Protein AF-A0A4V3XJT4-F1 (afdb_monomer_lite)

Organism: NCBI:txid2499833

Sequence (44 aa):
MADHKHGEMDIRDQEKTFEGFMNFTQWSIIAILLFLIFLAVFAT

InterPro domains:
  IPR012422 Cytochrome c oxidase, subunit IV, bacterial aa3 type [PF07835] (4-42)
  IPR036596 Bacterial aa3 type cytochrome c oxidase subunit IV superfamily [G3DSA:1.20.5.160] (2-43)
  IPR036596 Bacterial aa3 type cytochrome c oxidase subunit IV superfamily [SSF81469] (2-43)

pLDDT: mean 93.56, std 9.86, range [56.88, 98.69]

Radius of gyration: 20.02 Å; chains: 1; bounding box: 45×13×51 Å

Structure (mmCIF, N/CA/C/O backbone):
data_AF-A0A4V3XJT4-F1
#
_entry.id   AF-A0A4V3XJT4-F1
#
loop_
_atom_site.group_PDB
_atom_site.id
_atom_site.type_symbol
_atom_site.label_atom_id
_atom_site.label_alt_id
_atom_site.label_comp_id
_atom_site.label_asym_id
_atom_site.label_entity_id
_atom_site.label_seq_id
_atom_site.pdbx_PDB_ins_code
_atom_site.Cartn_x
_atom_site.Cartn_y
_atom_site.Cartn_z
_atom_site.occupancy
_atom_site.B_iso_or_equiv
_atom_site.auth_seq_id
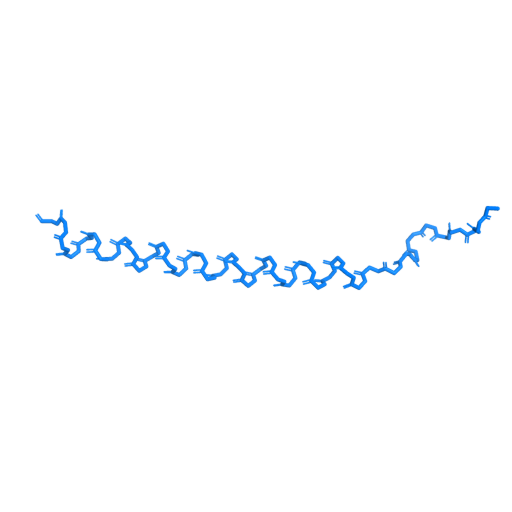_atom_site.auth_comp_id
_atom_site.auth_asym_id
_atom_site.auth_atom_id
_atom_site.pdbx_PDB_model_num
ATOM 1 N N . MET A 1 1 ? -30.930 5.959 25.436 1.00 56.88 1 MET A N 1
ATOM 2 C CA . MET A 1 1 ? -29.823 6.184 24.486 1.00 56.88 1 MET A CA 1
ATOM 3 C C . MET A 1 1 ? -28.617 5.570 25.160 1.00 56.88 1 MET A C 1
ATOM 5 O O . MET A 1 1 ? -28.408 5.913 26.311 1.00 56.88 1 MET A O 1
ATOM 9 N N . ALA A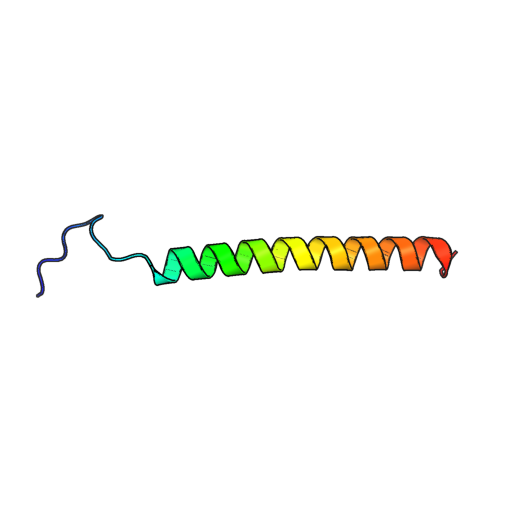 1 2 ? -27.976 4.558 24.571 1.00 69.81 2 ALA A N 1
ATOM 10 C CA . ALA A 1 2 ? -26.868 3.875 25.239 1.00 69.81 2 ALA A CA 1
ATOM 11 C C . ALA A 1 2 ? -25.794 4.915 25.590 1.00 69.81 2 ALA A C 1
ATOM 13 O O . ALA A 1 2 ? -25.351 5.633 24.694 1.00 69.81 2 ALA A O 1
ATOM 14 N N . ASP A 1 3 ? -25.458 5.044 26.875 1.00 70.19 3 ASP A N 1
ATOM 15 C CA . ASP A 1 3 ? -24.467 5.999 27.367 1.00 70.19 3 ASP A CA 1
ATOM 16 C C . ASP A 1 3 ? -23.094 5.627 26.801 1.00 70.19 3 ASP A C 1
ATOM 18 O O . ASP A 1 3 ? -22.355 4.813 27.350 1.00 70.19 3 ASP A O 1
ATOM 22 N N . HIS A 1 4 ? -22.775 6.175 25.633 1.00 78.75 4 HIS A N 1
ATOM 23 C CA . HIS A 1 4 ? -21.479 6.007 25.009 1.00 78.75 4 HIS A CA 1
ATOM 24 C C . HIS A 1 4 ? -20.500 6.995 25.645 1.00 78.75 4 HIS A C 1
ATOM 26 O O . HIS A 1 4 ? -20.628 8.210 25.468 1.00 78.75 4 HIS A O 1
ATOM 32 N N . LYS A 1 5 ? -19.514 6.484 26.390 1.00 86.88 5 LYS A N 1
ATOM 33 C CA . LYS A 1 5 ? -18.435 7.313 26.923 1.00 86.88 5 LYS A CA 1
ATOM 34 C C . LYS A 1 5 ? -17.473 7.674 25.795 1.00 86.88 5 LYS A C 1
ATOM 36 O O . LYS A 1 5 ? -16.895 6.809 25.139 1.00 86.88 5 LYS A O 1
ATOM 41 N N . HIS A 1 6 ? -17.316 8.975 25.574 1.00 89.06 6 HIS A N 1
ATOM 42 C CA . HIS A 1 6 ? -16.406 9.500 24.565 1.00 89.06 6 HIS A CA 1
ATOM 43 C C . HIS A 1 6 ? -14.986 8.948 24.771 1.00 89.06 6 HIS A C 1
ATOM 45 O O . HIS A 1 6 ? -14.459 8.993 25.882 1.00 89.06 6 HIS A O 1
ATOM 51 N N . GLY A 1 7 ? -14.382 8.434 23.698 1.00 89.88 7 GLY A N 1
ATOM 52 C CA . GLY A 1 7 ? -13.034 7.855 23.713 1.00 89.88 7 GLY A CA 1
ATOM 53 C C . GLY A 1 7 ? -12.964 6.367 24.071 1.00 89.88 7 GLY A C 1
ATOM 54 O O . GLY A 1 7 ? -11.905 5.775 23.921 1.00 89.88 7 GLY A O 1
ATOM 55 N N . GLU A 1 8 ? -14.074 5.744 24.476 1.00 92.69 8 GLU A N 1
ATOM 56 C CA . GLU A 1 8 ? -14.146 4.299 24.760 1.00 92.69 8 GLU A CA 1
ATOM 57 C C . GLU A 1 8 ? -14.840 3.520 23.632 1.00 92.69 8 GLU A C 1
ATOM 59 O O . GLU A 1 8 ? -15.324 2.405 23.823 1.00 92.69 8 GLU A O 1
ATOM 64 N N . MET A 1 9 ? -14.925 4.119 22.441 1.00 93.06 9 MET A N 1
ATOM 65 C CA . MET A 1 9 ? -15.436 3.429 21.262 1.00 93.06 9 MET A CA 1
ATOM 66 C C . MET A 1 9 ? -14.462 2.332 20.855 1.00 93.06 9 MET A C 1
ATOM 68 O O . MET A 1 9 ? -13.263 2.570 20.749 1.00 93.06 9 MET A O 1
ATOM 72 N N . ASP A 1 10 ? -14.991 1.147 20.587 1.00 95.00 10 ASP A N 1
ATOM 73 C CA . ASP A 1 10 ? -14.230 0.086 19.946 1.00 95.00 10 ASP A CA 1
ATOM 74 C C . ASP A 1 10 ? -13.796 0.529 18.541 1.00 95.00 10 ASP A C 1
ATOM 76 O O . ASP A 1 10 ? -14.638 0.887 17.712 1.00 95.00 10 ASP A O 1
ATOM 80 N N . ILE A 1 11 ? -12.483 0.529 18.301 1.00 96.69 11 ILE A N 1
ATOM 81 C CA . ILE A 1 11 ? -11.867 0.977 17.047 1.00 96.69 11 ILE A CA 1
ATOM 82 C C . ILE A 1 11 ? -11.197 -0.152 16.246 1.00 96.69 11 ILE A C 1
ATOM 84 O O . ILE A 1 11 ? -10.420 0.119 15.328 1.00 96.69 11 ILE A O 1
ATOM 88 N N . ARG A 1 12 ? -11.481 -1.424 16.566 1.00 97.88 12 ARG A N 1
ATOM 89 C CA . ARG A 1 12 ? -10.834 -2.586 15.922 1.00 97.88 12 ARG A CA 1
ATOM 90 C C . ARG A 1 12 ? -10.939 -2.574 14.393 1.00 97.88 12 ARG A C 1
ATOM 92 O O . ARG A 1 12 ? -9.989 -2.942 13.702 1.00 97.88 12 ARG A O 1
ATOM 99 N N . ASP A 1 13 ? -12.071 -2.132 13.849 1.00 98.19 13 ASP A N 1
ATOM 100 C CA . ASP A 1 13 ? -12.276 -2.065 12.397 1.00 98.19 13 ASP A CA 1
ATOM 101 C C . ASP A 1 13 ? -11.434 -0.956 11.744 1.00 98.19 13 ASP A C 1
ATOM 103 O O . ASP A 1 13 ? -10.914 -1.128 10.639 1.00 98.19 13 ASP A O 1
ATOM 107 N N . GLN A 1 14 ? -11.257 0.172 12.431 1.00 98.19 14 GLN A N 1
ATOM 108 C CA . GLN A 1 14 ? -10.458 1.312 11.988 1.00 98.19 14 GLN A CA 1
ATOM 109 C C . GLN A 1 14 ? -8.970 0.959 11.994 1.00 98.19 14 GLN A C 1
ATOM 111 O O . GLN A 1 14 ? -8.283 1.234 11.011 1.00 98.19 14 GLN A O 1
ATOM 116 N N . GLU A 1 15 ? -8.490 0.301 13.053 1.00 98.31 15 GLU A N 1
ATOM 117 C CA . GLU A 1 15 ? -7.115 -0.205 13.145 1.00 98.31 15 GLU A CA 1
ATOM 118 C C . GLU A 1 15 ? -6.816 -1.177 11.998 1.00 98.31 15 GLU A C 1
ATOM 120 O O . GLU A 1 15 ? -5.881 -0.960 11.226 1.00 98.31 15 GLU A O 1
ATOM 125 N N . LYS A 1 16 ? -7.682 -2.178 11.790 1.00 98.38 16 LYS A N 1
ATOM 126 C CA . LYS A 1 16 ? -7.545 -3.144 10.690 1.00 98.38 16 LYS A CA 1
ATOM 127 C C . LYS A 1 16 ? -7.572 -2.477 9.313 1.00 98.38 16 LYS A C 1
ATOM 129 O O . LYS A 1 16 ? -6.843 -2.874 8.402 1.00 98.38 16 LYS A O 1
ATOM 134 N N . THR A 1 17 ? -8.417 -1.465 9.141 1.00 98.25 17 THR A N 1
ATOM 135 C CA . THR A 1 17 ? -8.489 -0.701 7.889 1.00 98.25 17 THR A CA 1
ATOM 136 C C . THR A 1 17 ? -7.198 0.075 7.650 1.00 98.25 17 THR A C 1
ATOM 138 O O . THR A 1 17 ? -6.690 0.077 6.529 1.00 98.25 17 THR A O 1
ATOM 141 N N . PHE A 1 18 ? -6.640 0.697 8.690 1.00 98.44 18 PHE A N 1
ATOM 142 C CA . PHE A 1 18 ? -5.380 1.428 8.597 1.00 98.44 18 PHE A CA 1
ATOM 143 C C . PHE A 1 18 ? -4.206 0.501 8.261 1.00 98.44 18 PHE A C 1
ATOM 145 O O . PHE A 1 18 ? -3.426 0.810 7.361 1.00 98.44 18 PHE A O 1
ATOM 152 N N . GLU A 1 19 ? -4.120 -0.669 8.895 1.00 98.50 19 GLU A N 1
ATOM 153 C CA . GLU A 1 19 ? -3.132 -1.695 8.539 1.00 98.50 19 GLU A CA 1
ATOM 154 C C . GLU A 1 19 ? -3.254 -2.112 7.065 1.00 98.50 19 GLU A C 1
ATOM 156 O O . GLU A 1 19 ? -2.260 -2.171 6.335 1.00 98.50 19 GLU A O 1
ATOM 161 N N . GLY A 1 20 ? -4.484 -2.340 6.594 1.00 98.50 20 GLY A N 1
ATOM 162 C CA . GLY A 1 20 ? -4.762 -2.624 5.187 1.00 98.50 20 GLY A CA 1
ATOM 163 C C . GLY A 1 20 ? -4.314 -1.496 4.253 1.00 98.50 20 GLY A C 1
ATOM 164 O O . GLY A 1 20 ? -3.670 -1.754 3.235 1.00 98.50 20 GLY A O 1
ATOM 165 N N . PHE A 1 21 ? -4.598 -0.244 4.615 1.00 98.56 21 PHE A N 1
ATOM 166 C CA . PHE A 1 21 ? -4.198 0.939 3.855 1.00 98.56 21 PHE A CA 1
ATOM 167 C C . PHE A 1 21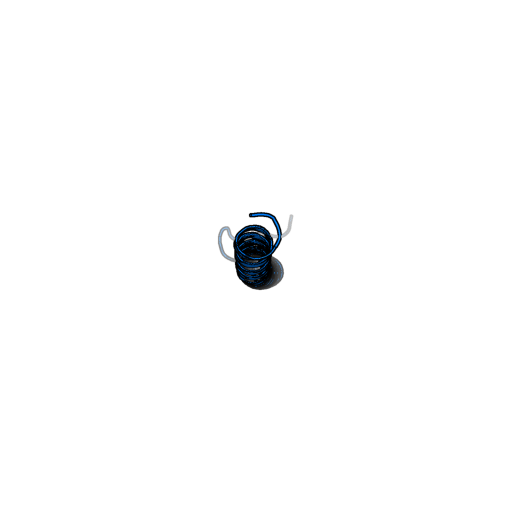 ? -2.673 1.084 3.757 1.00 98.56 21 PHE A C 1
ATOM 169 O O . PHE A 1 21 ? -2.149 1.354 2.672 1.00 98.56 21 PHE A O 1
ATOM 176 N N . MET A 1 22 ? -1.949 0.867 4.856 1.00 98.62 22 MET A N 1
ATOM 177 C CA . MET A 1 22 ? -0.487 0.939 4.867 1.00 98.62 22 MET A CA 1
ATOM 178 C C . MET A 1 22 ? 0.132 -0.134 3.969 1.00 98.62 22 MET A C 1
ATOM 180 O O . MET A 1 22 ? 0.998 0.176 3.148 1.00 98.62 22 MET A O 1
ATOM 184 N N . ASN A 1 23 ? -0.378 -1.366 4.041 1.00 98.44 23 ASN A N 1
ATOM 185 C CA . ASN A 1 23 ? 0.050 -2.453 3.162 1.00 98.44 23 ASN A CA 1
ATOM 186 C C . ASN A 1 23 ? -0.234 -2.133 1.685 1.00 98.44 23 ASN A C 1
ATOM 188 O O . ASN A 1 23 ? 0.649 -2.278 0.839 1.00 98.44 23 ASN A O 1
ATOM 192 N N . PHE A 1 24 ? -1.436 -1.648 1.360 1.00 98.56 24 PHE A N 1
ATOM 193 C CA . PHE A 1 24 ? -1.791 -1.234 -0.001 1.00 98.56 24 PHE A CA 1
ATOM 194 C C . PHE A 1 24 ? -0.869 -0.125 -0.527 1.00 98.56 24 PHE A C 1
ATOM 196 O O . PHE A 1 24 ? -0.402 -0.189 -1.667 1.00 98.56 24 PHE A O 1
ATOM 203 N N . THR A 1 25 ? -0.572 0.869 0.310 1.00 98.62 25 THR A N 1
ATOM 204 C CA . THR A 1 25 ? 0.313 1.985 -0.041 1.00 98.62 25 THR A CA 1
ATOM 205 C C . THR A 1 25 ? 1.731 1.492 -0.323 1.00 98.62 25 THR A C 1
ATOM 207 O O . THR A 1 25 ? 2.307 1.851 -1.350 1.00 98.62 25 THR A O 1
ATOM 210 N N . GLN A 1 26 ? 2.276 0.614 0.527 1.00 98.62 26 GLN A N 1
ATOM 211 C CA . GLN A 1 26 ? 3.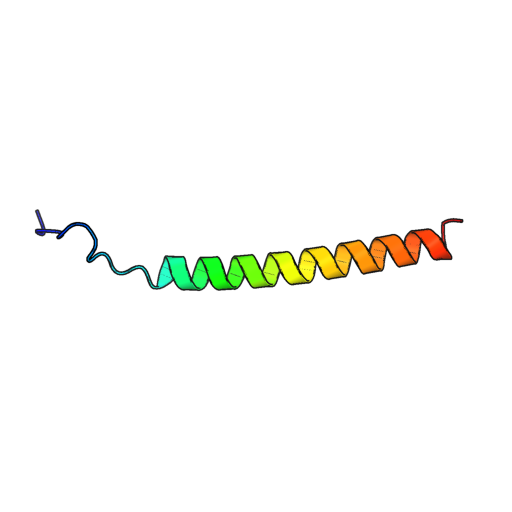594 0.007 0.323 1.00 98.62 26 GLN A CA 1
ATOM 212 C C . GLN A 1 26 ? 3.674 -0.733 -1.020 1.00 98.62 26 GLN A C 1
ATOM 214 O O . GLN A 1 26 ? 4.591 -0.489 -1.807 1.00 98.62 26 GLN A O 1
ATOM 219 N N . TRP A 1 27 ? 2.708 -1.609 -1.308 1.00 98.69 27 TRP A N 1
ATOM 220 C CA . TRP A 1 27 ? 2.681 -2.363 -2.564 1.00 98.69 27 TRP A CA 1
ATOM 221 C C . TRP A 1 27 ? 2.495 -1.463 -3.788 1.00 98.69 27 TRP A C 1
ATOM 223 O O . TRP A 1 27 ? 3.134 -1.694 -4.814 1.00 98.69 27 TRP A O 1
ATOM 233 N N . SER A 1 28 ? 1.688 -0.407 -3.670 1.00 98.69 28 SER A N 1
ATOM 234 C CA . SER A 1 28 ? 1.495 0.579 -4.739 1.00 98.69 28 SER A CA 1
ATOM 235 C C . SER A 1 28 ? 2.795 1.308 -5.077 1.00 98.69 28 SER A C 1
ATOM 237 O O . SER A 1 28 ? 3.143 1.424 -6.250 1.00 98.69 28 SER A O 1
ATOM 239 N N . ILE A 1 29 ? 3.557 1.743 -4.066 1.00 98.69 29 ILE A N 1
ATOM 240 C CA . ILE A 1 29 ? 4.860 2.395 -4.271 1.00 98.69 29 ILE A CA 1
ATOM 241 C C . ILE A 1 29 ? 5.836 1.438 -4.961 1.00 98.69 29 ILE A C 1
ATOM 243 O O . ILE A 1 29 ? 6.474 1.824 -5.939 1.00 98.69 29 ILE A O 1
ATOM 247 N N . ILE A 1 30 ? 5.926 0.186 -4.501 1.00 98.69 30 ILE A N 1
ATOM 248 C CA . ILE A 1 30 ? 6.793 -0.828 -5.122 1.00 98.69 30 ILE A CA 1
ATOM 249 C C . ILE A 1 30 ? 6.414 -1.031 -6.595 1.00 98.69 30 ILE A C 1
ATOM 251 O O . ILE A 1 30 ? 7.292 -1.021 -7.456 1.00 98.69 30 ILE A O 1
ATOM 255 N N . ALA A 1 31 ? 5.122 -1.162 -6.905 1.00 98.62 31 ALA A N 1
ATOM 256 C CA . ALA A 1 31 ? 4.648 -1.337 -8.276 1.00 98.62 31 ALA A CA 1
ATOM 257 C C . ALA A 1 31 ? 4.996 -0.138 -9.173 1.00 98.62 31 ALA A C 1
ATOM 259 O O . ALA A 1 31 ? 5.472 -0.330 -10.292 1.00 98.62 31 ALA A O 1
ATOM 260 N N . ILE A 1 32 ? 4.818 1.090 -8.673 1.00 98.69 32 ILE A N 1
ATOM 261 C CA . ILE A 1 32 ? 5.185 2.313 -9.400 1.00 98.69 32 ILE A CA 1
ATOM 262 C C . ILE A 1 32 ? 6.692 2.346 -9.666 1.00 98.69 32 ILE A C 1
ATOM 264 O O . ILE A 1 32 ? 7.100 2.625 -10.788 1.00 98.69 32 ILE A O 1
ATOM 268 N N . LEU A 1 33 ? 7.527 2.023 -8.675 1.00 98.62 33 LEU A N 1
ATOM 269 C CA . LEU A 1 33 ? 8.981 1.998 -8.853 1.00 98.62 33 LEU A CA 1
ATOM 270 C C . LEU A 1 33 ? 9.413 0.957 -9.890 1.00 98.62 33 LEU A C 1
ATOM 272 O O . LEU A 1 33 ? 10.210 1.273 -10.770 1.00 98.62 33 LEU A O 1
ATOM 276 N N . LEU A 1 34 ? 8.857 -0.256 -9.834 1.00 98.38 34 LEU A N 1
ATOM 277 C CA . LEU A 1 34 ? 9.119 -1.291 -10.839 1.00 98.38 34 LEU A CA 1
ATOM 278 C C . LEU A 1 34 ? 8.701 -0.834 -12.240 1.00 98.38 34 LEU A C 1
ATOM 280 O O . LEU A 1 34 ? 9.443 -1.039 -13.199 1.00 98.38 34 LEU A O 1
ATOM 284 N N . PHE A 1 35 ? 7.548 -0.174 -12.356 1.00 98.25 35 PHE A N 1
ATOM 285 C CA . PHE A 1 35 ? 7.072 0.377 -13.620 1.00 98.25 35 PHE A CA 1
ATOM 286 C C . PHE A 1 35 ? 7.989 1.486 -14.155 1.00 98.25 35 PHE A C 1
ATOM 288 O O . PHE A 1 35 ? 8.320 1.485 -15.338 1.00 98.25 35 PHE A O 1
ATOM 295 N N . LEU A 1 36 ? 8.462 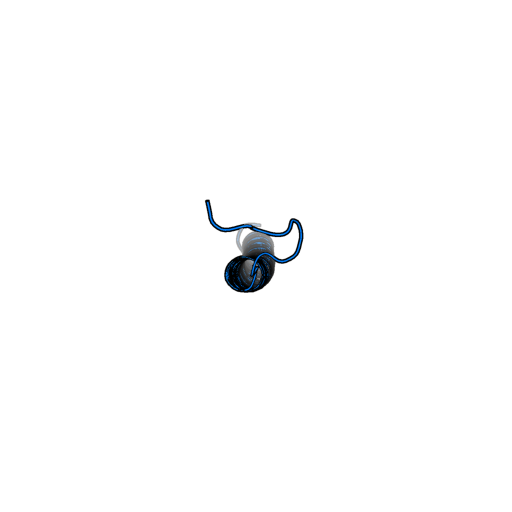2.393 -13.297 1.00 98.06 36 LEU A N 1
ATOM 296 C CA . LEU A 1 36 ? 9.411 3.438 -13.689 1.00 98.06 36 LEU A CA 1
ATOM 297 C C . LEU A 1 36 ? 10.750 2.853 -14.154 1.00 98.06 36 LEU A C 1
ATOM 299 O O . LEU A 1 36 ? 11.282 3.301 -15.166 1.00 98.06 36 LEU A O 1
ATOM 303 N N . ILE A 1 37 ? 11.274 1.833 -13.465 1.00 97.88 37 ILE A N 1
ATOM 304 C CA . ILE A 1 37 ? 12.496 1.131 -13.888 1.00 97.88 37 ILE A CA 1
ATOM 305 C C . ILE A 1 37 ? 12.278 0.450 -15.243 1.00 97.88 37 ILE A C 1
ATOM 307 O O . ILE A 1 37 ? 13.132 0.548 -16.121 1.00 97.88 37 ILE A O 1
ATOM 311 N N . PHE A 1 38 ? 11.130 -0.202 -15.440 1.00 97.62 38 PHE A N 1
ATOM 312 C CA . PHE A 1 38 ? 10.776 -0.797 -16.726 1.00 97.62 38 PHE A CA 1
ATOM 313 C C . PHE A 1 38 ? 10.765 0.254 -17.845 1.00 97.62 38 PHE A C 1
ATOM 315 O O . PHE A 1 38 ? 11.422 0.063 -18.865 1.00 97.62 38 PHE A O 1
ATOM 322 N N . LEU A 1 39 ? 10.089 1.388 -17.647 1.00 97.31 39 LEU A N 1
ATOM 323 C CA . LEU A 1 39 ? 10.086 2.470 -18.632 1.00 97.31 39 LEU A CA 1
ATOM 324 C C . LEU A 1 39 ? 11.498 3.005 -18.900 1.00 97.31 39 LEU A C 1
ATOM 326 O O . LEU A 1 39 ? 11.854 3.205 -20.053 1.00 97.31 39 LEU A O 1
ATOM 330 N N . ALA A 1 40 ? 12.327 3.176 -17.870 1.00 96.44 40 ALA A N 1
ATOM 331 C CA . ALA A 1 40 ? 13.700 3.644 -18.044 1.00 96.44 40 ALA A CA 1
ATOM 332 C C . ALA A 1 40 ? 14.563 2.678 -18.876 1.00 96.44 40 ALA A C 1
ATOM 334 O O . ALA A 1 40 ? 15.434 3.118 -19.619 1.00 96.44 40 ALA A O 1
ATOM 335 N N . VAL A 1 41 ? 14.343 1.366 -18.770 1.00 96.88 41 VAL A N 1
ATOM 336 C CA . VAL A 1 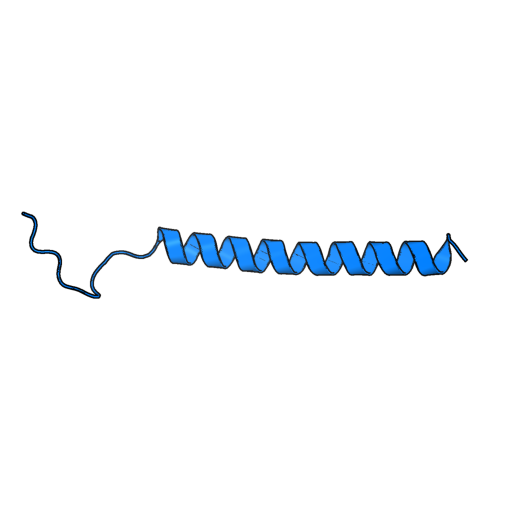41 ? 15.123 0.372 -19.528 1.00 96.88 41 VAL A CA 1
ATOM 337 C C . VAL A 1 41 ? 14.580 0.165 -20.941 1.00 96.88 41 VAL A C 1
ATOM 339 O O . VAL A 1 41 ? 15.365 0.006 -21.870 1.00 96.88 41 VAL A O 1
ATOM 342 N N . PHE A 1 42 ? 13.256 0.139 -21.111 1.00 95.50 42 PHE A N 1
ATOM 343 C CA . PHE A 1 42 ? 12.619 -0.305 -22.357 1.00 95.50 42 PHE A CA 1
ATOM 344 C C . PHE A 1 42 ? 11.989 0.813 -23.193 1.00 95.50 42 PHE A C 1
ATOM 346 O O . PHE A 1 42 ? 11.722 0.592 -24.371 1.00 95.50 42 PHE A O 1
ATOM 353 N N . ALA A 1 43 ? 11.715 1.980 -22.607 1.00 89.56 43 ALA A N 1
ATOM 354 C CA . ALA A 1 43 ? 11.137 3.137 -23.298 1.00 89.56 43 ALA A CA 1
ATOM 355 C C . ALA A 1 43 ? 12.161 4.265 -23.547 1.00 89.56 43 ALA A C 1
ATOM 357 O O . ALA A 1 43 ? 11.759 5.391 -23.846 1.00 89.56 43 ALA A O 1
ATOM 358 N N . THR A 1 44 ? 13.456 3.952 -23.421 1.00 64.94 44 THR A N 1
ATOM 359 C CA . THR A 1 44 ? 14.591 4.781 -23.867 1.00 64.94 44 THR A CA 1
ATOM 360 C C . THR A 1 44 ? 14.988 4.386 -25.284 1.00 64.94 44 THR A C 1
ATOM 362 O O . THR A 1 44 ? 15.258 5.302 -26.092 1.00 64.94 44 THR A O 1
#

Foldseek 3Di:
DPPDDPPPDDCVVVVVVVVVVVVVVVVVVVVVVVVVVVCVVPVD

Secondary structure (DSSP, 8-state):
-----TT----HHHHHHHHHHHHHHHHHHHHHHHHHHHHHHH--